Protein AF-A0A973JYG8-F1 (afdb_monomer)

pLDDT: mean 83.5, std 12.5, range [44.31, 97.19]

Solvent-accessible surface area (backbone atoms only — not comparable to full-atom values): 4822 Å² total; per-residue (Å²): 110,70,66,61,56,51,56,54,47,63,72,48,49,83,82,47,94,73,59,58,60,72,92,76,58,74,98,68,59,68,70,51,46,44,46,42,45,47,92,47,38,70,58,51,14,46,53,29,32,75,76,37,62,84,49,80,87,48,97,59,87,54,76,65,44,42,84,74,81,78,77,75,80,76,130

Foldseek 3Di:
DVVVVVVVCVVCVVVDPQADDQVPDDPPDLVRLCSNCDPCLVVVLQVCCVVPVVPPVAPGSDRHHDDDPDPPPDD

Sequence (75 aa):
IKRWTVDYFDALHPYSAGGAYVNMMMDEGQERVRASYRGNYDRLARIKADRDPDNVFRLNQNIQPAARPTHESRP

Structure (mmCI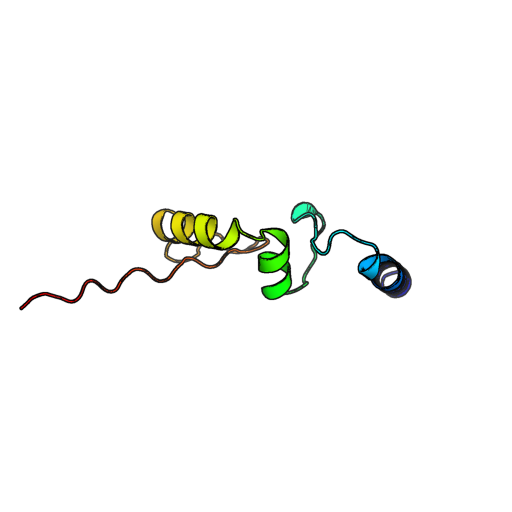F, N/CA/C/O backbone):
data_AF-A0A973JYG8-F1
#
_entry.id   AF-A0A973JYG8-F1
#
loop_
_atom_site.group_PDB
_atom_site.id
_atom_site.type_symbol
_atom_site.label_atom_id
_atom_site.label_alt_id
_atom_site.label_comp_id
_atom_site.label_asym_id
_atom_site.label_entity_id
_atom_site.label_seq_id
_atom_site.pdbx_PDB_ins_code
_atom_site.Cartn_x
_atom_site.Cartn_y
_atom_site.Cartn_z
_atom_site.occupancy
_atom_site.B_iso_or_equiv
_atom_site.auth_seq_id
_atom_site.auth_comp_id
_atom_site.auth_asym_id
_atom_site.auth_atom_id
_atom_site.pdbx_PDB_model_num
ATOM 1 N N . ILE A 1 1 ? 6.968 10.094 -23.571 1.00 73.75 1 ILE A N 1
ATOM 2 C CA . ILE A 1 1 ? 7.595 9.950 -22.233 1.00 73.75 1 ILE A CA 1
ATOM 3 C C . ILE A 1 1 ? 7.042 8.726 -21.499 1.00 73.75 1 ILE A C 1
ATOM 5 O O . ILE A 1 1 ? 7.815 7.805 -21.303 1.00 73.75 1 ILE A O 1
ATOM 9 N N . LYS A 1 2 ? 5.725 8.627 -21.227 1.00 83.50 2 LYS A N 1
ATOM 10 C CA . LYS A 1 2 ? 5.108 7.476 -20.523 1.00 83.50 2 LYS A CA 1
ATOM 11 C C . LYS A 1 2 ? 5.537 6.088 -21.037 1.00 83.50 2 LYS A C 1
ATOM 13 O O . LYS A 1 2 ? 5.949 5.266 -20.236 1.00 83.50 2 LYS A O 1
ATOM 18 N N . ARG A 1 3 ? 5.479 5.852 -22.357 1.00 88.94 3 ARG A N 1
ATOM 19 C CA . ARG A 1 3 ? 5.865 4.565 -22.972 1.00 88.94 3 ARG A CA 1
ATOM 20 C C . ARG A 1 3 ? 7.295 4.148 -22.613 1.00 88.94 3 ARG A C 1
ATOM 22 O O . ARG A 1 3 ? 7.489 3.078 -22.074 1.00 88.94 3 ARG A O 1
ATOM 29 N N . TRP A 1 4 ? 8.265 5.043 -22.807 1.00 91.12 4 TRP A N 1
ATOM 30 C CA . TRP A 1 4 ? 9.669 4.775 -22.480 1.00 91.12 4 TRP A CA 1
ATOM 31 C C . TRP A 1 4 ? 9.876 4.405 -21.003 1.00 91.12 4 TRP A C 1
ATOM 33 O O . TRP A 1 4 ? 10.622 3.481 -20.704 1.00 91.12 4 TRP A O 1
ATOM 43 N N . THR A 1 5 ? 9.196 5.094 -20.081 1.00 87.00 5 THR A N 1
ATOM 44 C CA . THR A 1 5 ? 9.309 4.820 -18.641 1.00 87.00 5 THR A CA 1
ATOM 45 C C . THR A 1 5 ? 8.750 3.448 -18.268 1.00 87.00 5 THR A C 1
ATOM 47 O O . THR A 1 5 ? 9.361 2.754 -17.462 1.00 87.00 5 THR A O 1
ATOM 50 N N . VAL A 1 6 ? 7.612 3.061 -18.856 1.00 84.94 6 VAL A N 1
ATOM 51 C CA . VAL A 1 6 ? 6.992 1.746 -18.631 1.00 84.94 6 VAL A CA 1
ATOM 52 C C . VAL A 1 6 ? 7.870 0.638 -19.212 1.00 84.94 6 VAL A C 1
ATOM 54 O O . VAL A 1 6 ? 8.231 -0.280 -18.487 1.00 84.94 6 VAL A O 1
ATOM 57 N N . ASP A 1 7 ? 8.315 0.777 -20.463 1.00 90.31 7 ASP A N 1
ATOM 58 C CA . ASP A 1 7 ? 9.138 -0.239 -21.131 1.00 90.31 7 ASP A CA 1
ATOM 59 C C . ASP A 1 7 ? 10.475 -0.470 -20.394 1.00 90.31 7 ASP A C 1
ATOM 61 O O . ASP A 1 7 ? 10.921 -1.604 -20.222 1.00 90.31 7 ASP A O 1
ATOM 65 N N . TYR A 1 8 ? 11.113 0.606 -19.916 1.00 88.25 8 TYR A N 1
ATOM 66 C CA . TYR A 1 8 ? 12.342 0.526 -19.118 1.00 88.25 8 TYR A CA 1
ATOM 67 C C . TYR A 1 8 ? 12.117 -0.174 -17.773 1.00 88.25 8 TYR A C 1
ATOM 69 O O . TYR A 1 8 ? 12.930 -0.998 -17.348 1.00 88.25 8 TYR A O 1
ATOM 77 N N . PHE A 1 9 ? 11.014 0.155 -17.099 1.00 84.38 9 PHE A N 1
ATOM 78 C CA . PHE A 1 9 ? 10.641 -0.462 -15.835 1.00 84.38 9 PHE A CA 1
ATOM 79 C C . PHE A 1 9 ? 10.390 -1.961 -15.992 1.00 84.38 9 PHE A C 1
ATOM 81 O O . PHE A 1 9 ? 10.975 -2.747 -15.247 1.00 84.38 9 PHE A O 1
ATOM 88 N N . ASP A 1 10 ? 9.602 -2.359 -16.991 1.00 85.12 10 ASP A N 1
ATOM 89 C CA . ASP A 1 10 ? 9.273 -3.761 -17.257 1.00 85.12 10 ASP A CA 1
ATOM 90 C C . ASP A 1 10 ? 10.522 -4.584 -17.601 1.00 85.12 10 ASP A C 1
ATOM 92 O O . ASP A 1 10 ? 10.669 -5.711 -17.128 1.00 85.12 10 ASP A O 1
ATOM 96 N N . ALA A 1 11 ? 11.470 -4.010 -18.351 1.00 90.31 11 ALA A N 1
ATOM 97 C CA . ALA A 1 11 ? 12.725 -4.678 -18.696 1.00 90.31 11 ALA A CA 1
ATOM 98 C C . ALA A 1 11 ? 13.627 -4.958 -17.477 1.00 90.31 11 ALA A C 1
ATOM 100 O O . ALA A 1 11 ? 14.347 -5.959 -17.455 1.00 90.31 11 ALA A O 1
ATOM 101 N N . LEU A 1 12 ? 13.604 -4.088 -16.460 1.00 87.19 12 LEU A N 1
ATOM 102 C CA . LEU A 1 12 ? 14.441 -4.218 -15.260 1.00 87.19 12 LEU A CA 1
ATOM 103 C C . LEU A 1 12 ? 13.745 -4.916 -14.090 1.00 87.19 12 LEU A C 1
ATOM 105 O O . LEU A 1 12 ? 14.418 -5.427 -13.188 1.00 87.19 12 LEU A O 1
ATOM 109 N N . HIS A 1 13 ? 12.413 -4.949 -14.080 1.00 80.25 13 HIS A N 1
ATOM 110 C CA . HIS A 1 13 ? 11.634 -5.487 -12.970 1.00 80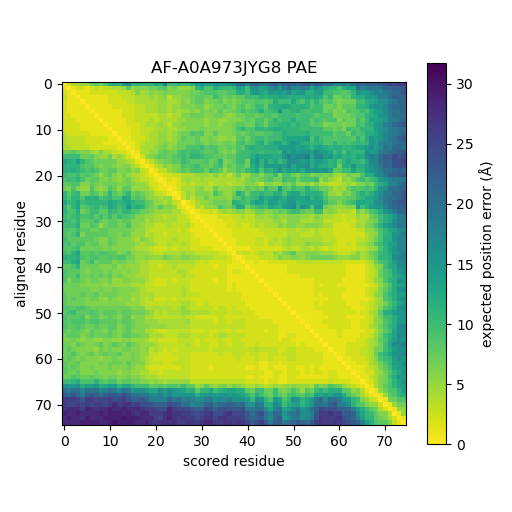.25 13 HIS A CA 1
ATOM 111 C C . HIS A 1 13 ? 11.997 -6.939 -12.587 1.00 80.25 13 HIS A C 1
ATOM 113 O O . HIS A 1 13 ? 12.115 -7.196 -11.385 1.00 80.25 13 HIS A O 1
ATOM 119 N N . PRO A 1 14 ? 12.279 -7.868 -13.530 1.00 85.44 14 PRO A N 1
ATOM 120 C CA . PRO A 1 14 ? 12.682 -9.241 -13.202 1.00 85.44 14 PRO A CA 1
ATOM 121 C C . PRO A 1 14 ? 13.983 -9.358 -12.392 1.00 85.44 14 PRO A C 1
ATOM 123 O O . PRO A 1 14 ? 14.179 -10.350 -11.696 1.00 85.44 14 PRO A O 1
ATOM 126 N N . TYR A 1 15 ? 14.861 -8.353 -12.455 1.00 85.00 15 TYR A N 1
ATOM 127 C CA . TYR A 1 15 ? 16.131 -8.314 -11.715 1.00 85.00 15 TYR A CA 1
ATOM 128 C C . TYR A 1 15 ? 16.016 -7.591 -10.364 1.00 85.00 15 TYR A C 1
ATOM 130 O O . TYR A 1 15 ? 17.005 -7.422 -9.651 1.00 85.00 15 TYR A O 1
ATOM 138 N N . SER A 1 16 ? 14.817 -7.122 -10.015 1.00 77.69 16 SER A N 1
ATOM 139 C CA . SER A 1 16 ? 14.549 -6.383 -8.783 1.00 77.69 16 SER A CA 1
ATOM 140 C C . SER A 1 16 ? 14.118 -7.317 -7.649 1.00 77.69 16 SER A C 1
ATOM 142 O O . SER A 1 16 ? 13.721 -8.457 -7.863 1.00 77.69 16 SER A O 1
ATOM 144 N N . ALA A 1 17 ? 14.100 -6.814 -6.413 1.00 74.81 17 ALA A N 1
ATOM 145 C CA . ALA A 1 17 ? 13.721 -7.598 -5.233 1.00 74.81 17 ALA A CA 1
ATOM 146 C C . ALA A 1 17 ? 12.225 -8.006 -5.163 1.00 74.81 17 ALA A C 1
ATOM 148 O O . ALA A 1 17 ? 11.791 -8.516 -4.130 1.00 74.81 17 ALA A O 1
ATOM 149 N N . GLY A 1 18 ? 11.415 -7.773 -6.203 1.00 68.06 18 GLY A N 1
ATOM 150 C CA . GLY A 1 18 ? 9.998 -8.171 -6.250 1.00 68.06 1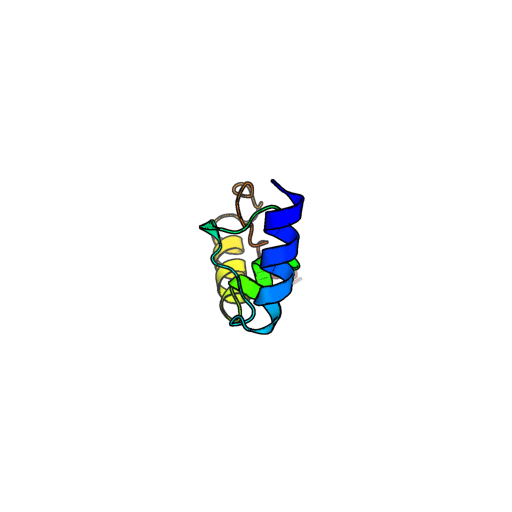8 GLY A CA 1
ATOM 151 C C . GLY A 1 18 ? 9.049 -7.329 -5.386 1.00 68.06 18 GLY A C 1
ATOM 152 O O . GLY A 1 18 ? 7.997 -7.810 -4.981 1.00 68.06 18 GLY A O 1
ATOM 153 N N . GLY A 1 19 ? 9.419 -6.088 -5.061 1.00 66.31 19 GLY A N 1
ATOM 154 C CA . GLY A 1 19 ? 8.558 -5.133 -4.356 1.00 66.31 19 GLY A CA 1
ATOM 155 C C . GLY A 1 19 ? 8.840 -3.701 -4.802 1.00 66.31 19 GLY A C 1
ATOM 156 O O . GLY A 1 19 ? 9.869 -3.446 -5.427 1.00 66.31 19 GLY A O 1
ATOM 157 N N . ALA A 1 20 ? 7.937 -2.776 -4.482 1.00 72.94 20 ALA A N 1
ATOM 158 C CA . ALA A 1 20 ? 8.090 -1.361 -4.798 1.00 72.94 20 ALA A CA 1
ATOM 159 C C . ALA A 1 20 ? 8.210 -0.526 -3.519 1.00 72.94 20 ALA A C 1
ATOM 161 O O . ALA A 1 20 ? 7.667 -0.863 -2.465 1.00 72.94 20 ALA A O 1
ATOM 162 N N . TYR A 1 21 ? 8.923 0.594 -3.610 1.00 76.50 21 TYR A N 1
ATOM 163 C CA . TYR A 1 21 ? 8.864 1.604 -2.564 1.00 76.50 21 TYR A CA 1
ATOM 164 C C . TYR A 1 21 ? 7.526 2.335 -2.681 1.00 76.50 21 TYR A C 1
ATOM 166 O O . TYR A 1 21 ? 7.239 2.926 -3.717 1.00 76.50 21 TYR A O 1
ATOM 174 N N . VAL A 1 22 ? 6.705 2.297 -1.631 1.00 77.38 22 VAL A N 1
ATOM 175 C CA . VAL A 1 22 ? 5.310 2.782 -1.672 1.00 77.38 22 VAL A CA 1
ATOM 176 C C . VAL A 1 22 ? 5.174 4.250 -2.090 1.00 77.38 22 VAL A C 1
ATOM 178 O O . VAL A 1 22 ? 4.196 4.609 -2.733 1.00 77.38 22 VAL A O 1
ATOM 181 N N . ASN A 1 23 ? 6.177 5.090 -1.815 1.00 83.38 23 ASN A N 1
ATOM 182 C CA . ASN A 1 23 ? 6.175 6.501 -2.229 1.00 83.38 23 ASN A CA 1
ATOM 183 C C . ASN A 1 23 ? 6.565 6.712 -3.703 1.00 83.38 23 ASN A C 1
ATOM 185 O O . ASN A 1 23 ? 6.496 7.831 -4.199 1.00 83.38 23 ASN A O 1
ATOM 189 N N . MET A 1 24 ? 7.002 5.657 -4.390 1.00 80.06 24 MET A N 1
ATOM 190 C CA . MET A 1 24 ? 7.271 5.634 -5.832 1.00 80.06 24 MET A CA 1
ATOM 191 C C . MET A 1 24 ? 6.237 4.790 -6.591 1.00 80.06 24 MET A C 1
ATOM 193 O O . MET A 1 24 ? 6.365 4.614 -7.800 1.00 80.06 24 MET A O 1
ATOM 197 N N . MET A 1 25 ? 5.223 4.262 -5.897 1.00 76.00 25 MET A N 1
ATOM 198 C CA . MET A 1 25 ? 4.125 3.538 -6.527 1.00 76.00 25 MET A CA 1
ATOM 199 C C . MET A 1 25 ? 3.122 4.511 -7.141 1.00 76.00 25 MET A C 1
ATOM 201 O O . MET A 1 25 ? 2.711 5.489 -6.513 1.00 76.00 25 MET A O 1
ATOM 205 N N . MET A 1 26 ? 2.693 4.187 -8.356 1.00 74.06 26 MET A N 1
ATOM 206 C CA . MET A 1 26 ? 1.588 4.851 -9.043 1.00 74.06 26 MET A CA 1
ATOM 207 C C . MET A 1 26 ? 0.303 4.023 -8.850 1.00 74.06 26 MET A C 1
ATOM 209 O O . MET A 1 26 ? 0.153 3.330 -7.842 1.00 74.06 26 MET A O 1
ATOM 213 N N . ASP A 1 27 ? -0.635 4.087 -9.796 1.00 69.88 27 ASP A N 1
ATOM 214 C CA . ASP A 1 27 ? -1.853 3.273 -9.779 1.00 69.88 27 ASP A CA 1
ATOM 215 C C . ASP A 1 27 ? -1.573 1.853 -10.302 1.00 69.88 27 ASP A C 1
ATOM 217 O O . ASP A 1 27 ? -1.796 1.535 -11.468 1.00 69.88 27 ASP A O 1
ATOM 221 N N . GLU A 1 28 ? -0.979 1.024 -9.442 1.00 72.81 28 GLU A N 1
ATOM 222 C CA . GLU A 1 28 ? -0.557 -0.347 -9.770 1.00 72.81 28 GLU A CA 1
ATOM 223 C C . GLU A 1 28 ? -1.471 -1.427 -9.151 1.00 72.81 28 GLU A C 1
ATOM 225 O O . GLU A 1 28 ? -1.190 -2.623 -9.244 1.00 72.81 28 GLU A O 1
ATOM 230 N N . GLY A 1 29 ? -2.571 -1.020 -8.510 1.00 82.31 29 GLY A N 1
ATOM 231 C CA . GLY A 1 29 ? -3.559 -1.924 -7.920 1.00 82.31 29 GLY A CA 1
ATOM 232 C C . GLY A 1 29 ? -3.188 -2.525 -6.553 1.00 82.31 29 GLY A C 1
ATOM 233 O O . GLY A 1 29 ? -2.088 -2.377 -6.019 1.00 82.31 29 GLY A O 1
ATOM 234 N N . GLN A 1 30 ? -4.156 -3.220 -5.949 1.00 84.38 30 GLN A N 1
ATOM 235 C CA . GLN A 1 30 ? -4.077 -3.709 -4.562 1.00 84.38 30 GLN A CA 1
ATOM 236 C C . GLN A 1 30 ? -3.094 -4.868 -4.352 1.00 84.38 30 GLN A C 1
ATOM 238 O O . GLN A 1 30 ? -2.491 -4.973 -3.282 1.00 84.38 30 GLN A O 1
ATOM 243 N N . GLU A 1 31 ? -2.902 -5.727 -5.353 1.00 83.25 31 GLU A N 1
ATOM 244 C CA . GLU A 1 31 ? -1.930 -6.827 -5.277 1.00 83.25 31 GLU A CA 1
ATOM 245 C C . GLU A 1 31 ? -0.506 -6.299 -5.117 1.00 83.25 31 GLU A C 1
ATOM 247 O O . GLU A 1 31 ? 0.276 -6.814 -4.316 1.00 83.25 31 GLU A O 1
ATOM 252 N N . ARG A 1 32 ? -0.196 -5.200 -5.806 1.00 81.00 32 ARG A N 1
ATOM 253 C CA . ARG A 1 32 ? 1.109 -4.556 -5.743 1.00 81.00 32 ARG A CA 1
ATOM 254 C C . ARG A 1 32 ? 1.354 -3.883 -4.399 1.00 81.00 32 ARG A C 1
ATOM 256 O O . ARG A 1 32 ? 2.437 -4.018 -3.834 1.00 81.00 32 ARG A O 1
ATOM 263 N N . VAL A 1 33 ? 0.328 -3.240 -3.835 1.00 84.31 33 VAL A N 1
A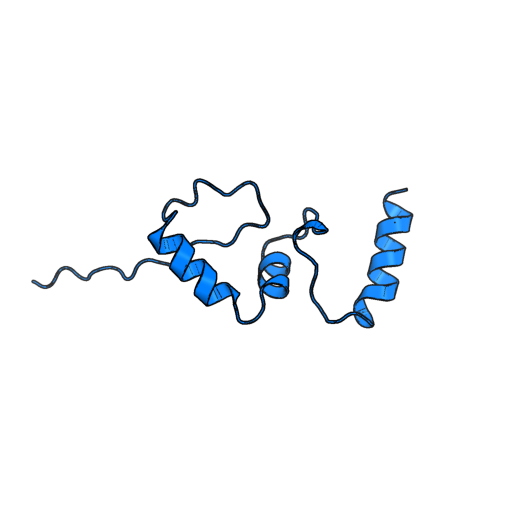TOM 264 C CA . VAL A 1 33 ? 0.383 -2.689 -2.471 1.00 84.31 33 VAL A CA 1
ATOM 265 C C . VAL A 1 33 ? 0.676 -3.802 -1.462 1.00 84.31 33 VAL A C 1
ATOM 267 O O . VAL A 1 33 ? 1.576 -3.662 -0.633 1.00 84.31 33 VAL A O 1
ATOM 270 N N . ARG A 1 34 ? -0.018 -4.945 -1.560 1.00 86.19 34 ARG A N 1
ATOM 271 C CA . ARG A 1 34 ? 0.234 -6.122 -0.708 1.00 86.19 34 ARG A CA 1
ATOM 272 C C . ARG A 1 34 ? 1.664 -6.641 -0.846 1.00 86.19 34 ARG A C 1
ATOM 274 O O . ARG A 1 34 ? 2.338 -6.832 0.167 1.00 86.19 34 ARG A O 1
ATOM 281 N N . ALA A 1 35 ? 2.144 -6.812 -2.077 1.00 84.19 35 ALA A N 1
ATOM 282 C CA . ALA A 1 35 ? 3.500 -7.282 -2.355 1.00 84.19 35 ALA A CA 1
ATOM 283 C C . ALA A 1 35 ? 4.576 -6.353 -1.763 1.00 84.19 35 ALA A C 1
ATOM 285 O O . ALA A 1 35 ? 5.566 -6.833 -1.209 1.00 84.19 35 ALA A O 1
ATOM 286 N N . SER A 1 36 ? 4.359 -5.035 -1.796 1.00 84.62 36 SER A N 1
ATOM 287 C CA . SER A 1 36 ? 5.283 -4.043 -1.228 1.00 84.62 36 SER A CA 1
ATOM 288 C C . SER A 1 36 ? 5.404 -4.129 0.298 1.00 84.62 36 SER A C 1
ATOM 290 O O . SER A 1 36 ? 6.496 -3.940 0.835 1.00 84.62 36 SER A O 1
ATOM 292 N N . TYR A 1 37 ? 4.324 -4.474 1.010 1.00 86.56 37 TYR A N 1
ATOM 293 C CA . TYR A 1 37 ? 4.352 -4.653 2.470 1.00 86.56 37 TYR A CA 1
ATOM 294 C C . TYR A 1 37 ? 4.779 -6.061 2.922 1.00 86.56 37 TYR A C 1
ATOM 296 O O . TYR A 1 37 ? 5.146 -6.234 4.090 1.00 86.56 37 TYR A O 1
ATOM 304 N N . ARG A 1 38 ? 4.786 -7.056 2.022 1.00 84.56 38 ARG A N 1
ATOM 305 C CA 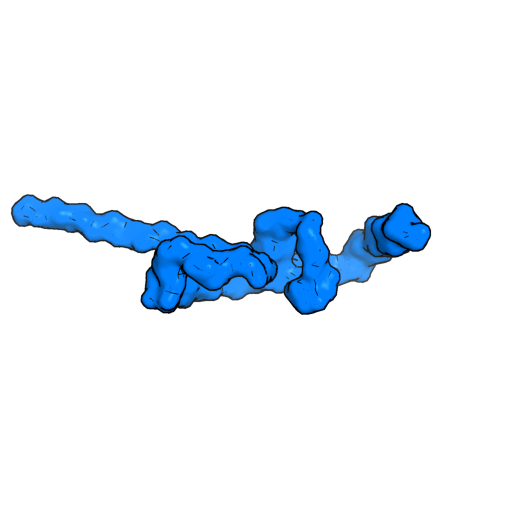. ARG A 1 38 ? 5.197 -8.449 2.297 1.00 84.56 38 ARG A CA 1
ATOM 306 C C . ARG A 1 38 ? 4.518 -8.994 3.566 1.00 84.56 38 ARG A C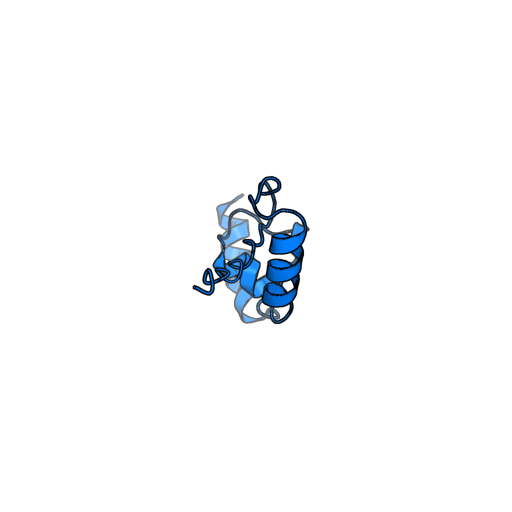 1
ATOM 308 O O . ARG A 1 38 ? 3.338 -8.749 3.796 1.00 84.56 38 ARG A O 1
ATOM 315 N N . GLY A 1 39 ? 5.270 -9.679 4.432 1.00 86.88 39 GLY A N 1
ATOM 316 C CA . GLY A 1 39 ? 4.771 -10.246 5.690 1.00 86.88 39 GLY A CA 1
ATOM 317 C C . GLY A 1 39 ? 4.238 -9.227 6.708 1.00 86.88 39 GLY A C 1
ATOM 318 O O . GLY A 1 39 ? 3.663 -9.631 7.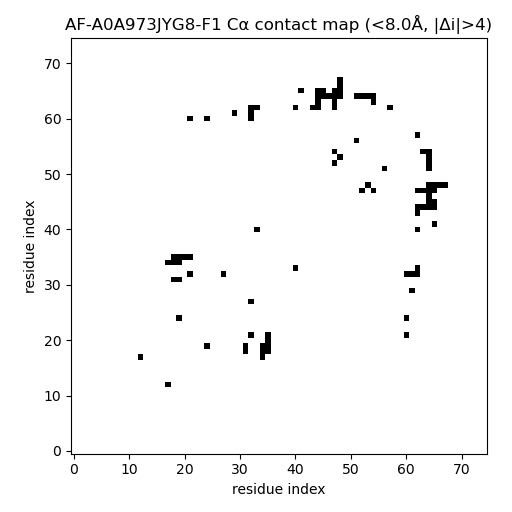714 1.00 86.88 39 GLY A O 1
ATOM 319 N N . ASN A 1 40 ? 4.389 -7.916 6.477 1.00 90.62 40 ASN A N 1
ATOM 320 C CA . ASN A 1 40 ? 3.830 -6.896 7.368 1.00 90.62 40 ASN A CA 1
ATOM 321 C C . ASN A 1 40 ? 2.374 -6.538 7.048 1.00 90.62 40 ASN A C 1
ATOM 323 O O . ASN A 1 40 ? 1.725 -5.917 7.895 1.00 90.62 40 ASN A O 1
ATOM 327 N N . TYR A 1 41 ? 1.853 -6.908 5.871 1.00 92.31 41 TYR A N 1
ATOM 328 C CA . TYR A 1 41 ? 0.519 -6.481 5.438 1.00 92.31 41 TYR A CA 1
ATOM 329 C C . TYR A 1 41 ? -0.564 -6.867 6.455 1.00 92.31 41 TYR A C 1
ATOM 331 O O . TYR A 1 41 ? -1.315 -6.006 6.905 1.00 92.31 41 TYR A O 1
ATOM 339 N N . ASP A 1 42 ? -0.574 -8.117 6.922 1.00 93.06 42 ASP A N 1
ATOM 340 C CA . ASP A 1 42 ? -1.595 -8.613 7.857 1.00 93.06 42 ASP A CA 1
ATOM 341 C C . ASP A 1 42 ? -1.522 -7.950 9.238 1.00 93.06 42 ASP A C 1
ATOM 343 O O . ASP A 1 42 ? -2.527 -7.784 9.935 1.00 93.06 42 ASP A O 1
ATOM 347 N N . ARG A 1 43 ? -0.324 -7.545 9.671 1.00 95.06 43 ARG A N 1
ATOM 348 C CA . ARG A 1 43 ? -0.161 -6.778 10.912 1.00 95.06 43 ARG A CA 1
ATOM 349 C C . ARG A 1 43 ? -0.733 -5.371 10.753 1.00 95.06 43 ARG A C 1
ATOM 351 O O . ARG A 1 43 ? -1.446 -4.909 11.639 1.00 95.06 43 ARG A O 1
ATOM 358 N N . LEU A 1 44 ? -0.441 -4.709 9.637 1.00 95.50 44 LEU A N 1
ATOM 359 C CA . LEU A 1 44 ? -0.938 -3.363 9.355 1.00 95.50 44 LEU A CA 1
ATOM 360 C C . LEU A 1 44 ? -2.453 -3.349 9.120 1.00 95.50 44 LEU A C 1
ATOM 362 O O . LEU A 1 44 ? -3.120 -2.442 9.606 1.00 95.50 44 LEU A O 1
ATOM 366 N N . ALA A 1 45 ? -3.008 -4.369 8.464 1.00 95.44 45 ALA A N 1
ATOM 367 C CA . ALA A 1 45 ? -4.449 -4.523 8.269 1.00 95.44 45 ALA A CA 1
ATOM 368 C C . ALA A 1 45 ? -5.200 -4.659 9.604 1.00 95.44 45 ALA A C 1
ATOM 370 O O . ALA A 1 45 ? -6.253 -4.045 9.780 1.00 95.44 45 ALA A O 1
ATOM 371 N N . ARG A 1 46 ? -4.637 -5.398 10.574 1.00 95.25 46 ARG A N 1
ATOM 372 C CA . ARG A 1 46 ? -5.176 -5.479 11.945 1.00 95.25 46 ARG A CA 1
ATOM 373 C C . ARG A 1 46 ? -5.116 -4.138 12.669 1.00 95.25 46 ARG A C 1
ATOM 375 O O . ARG A 1 46 ? -6.121 -3.693 13.202 1.00 95.25 46 ARG A O 1
ATOM 382 N N . ILE A 1 47 ? -3.973 -3.452 12.617 1.00 96.00 47 ILE A N 1
ATOM 383 C CA . ILE A 1 47 ? -3.840 -2.107 13.203 1.00 96.00 47 ILE A CA 1
ATOM 384 C C . ILE A 1 47 ? -4.849 -1.141 12.571 1.00 96.00 47 ILE A C 1
ATOM 386 O O . ILE A 1 47 ? -5.444 -0.323 13.268 1.00 96.00 47 ILE A O 1
ATOM 390 N N . LYS A 1 48 ? -5.064 -1.234 11.256 1.00 95.88 48 LYS A N 1
ATOM 391 C CA . LYS A 1 48 ? -6.030 -0.389 10.561 1.00 95.88 48 LYS A CA 1
ATOM 392 C C . LYS A 1 48 ? -7.470 -0.715 10.954 1.00 95.88 48 LYS A C 1
ATOM 394 O O . LYS A 1 48 ? -8.242 0.213 11.124 1.00 95.88 48 LYS A O 1
ATOM 399 N N . ALA A 1 49 ? -7.812 -1.981 11.189 1.00 95.75 49 ALA A N 1
ATOM 400 C CA . ALA A 1 49 ? -9.121 -2.348 11.734 1.00 95.75 49 ALA A CA 1
ATOM 401 C C . ALA A 1 49 ? -9.396 -1.709 13.107 1.00 95.75 49 ALA A C 1
ATOM 403 O O . ALA A 1 49 ? -10.533 -1.336 13.381 1.00 95.75 49 ALA A O 1
ATOM 404 N N . ASP A 1 50 ? -8.365 -1.518 13.934 1.00 95.12 50 ASP A N 1
ATOM 405 C CA . ASP A 1 50 ? -8.507 -0.867 15.242 1.00 95.12 50 ASP A CA 1
ATOM 406 C C . ASP A 1 50 ? -8.570 0.669 15.151 1.00 95.12 50 ASP A C 1
ATOM 408 O O . ASP A 1 50 ? -9.207 1.317 15.980 1.00 95.12 50 ASP A O 1
ATOM 412 N N . ARG A 1 51 ? -7.860 1.272 14.187 1.00 95.31 51 ARG A N 1
ATOM 413 C CA . ARG A 1 51 ? -7.644 2.734 14.114 1.00 95.31 51 ARG A CA 1
ATOM 414 C C . ARG A 1 51 ? -8.486 3.453 13.062 1.00 95.31 51 ARG A C 1
ATOM 416 O O . ARG A 1 51 ? -8.778 4.629 13.239 1.00 95.31 51 ARG A O 1
ATOM 423 N N . ASP A 1 52 ? -8.834 2.770 11.981 1.00 95.88 52 ASP A N 1
ATOM 424 C CA . ASP A 1 52 ? -9.614 3.270 10.845 1.00 95.88 52 ASP A CA 1
ATOM 425 C C . ASP A 1 52 ? -10.497 2.134 10.271 1.00 95.88 52 ASP A C 1
ATOM 427 O O . ASP A 1 52 ? -10.284 1.688 9.137 1.00 95.88 52 ASP A O 1
ATOM 431 N N . PRO A 1 53 ? -11.454 1.604 11.065 1.00 95.25 53 PRO A N 1
ATOM 432 C CA . PRO A 1 53 ? -12.276 0.451 10.680 1.00 95.25 53 PRO A CA 1
ATOM 433 C C . PRO A 1 53 ? -13.110 0.694 9.419 1.00 95.25 53 PRO A C 1
ATOM 435 O O . PRO A 1 53 ? -13.326 -0.236 8.644 1.00 95.25 53 PRO A O 1
ATOM 438 N N . ASP A 1 54 ? -13.542 1.936 9.197 1.00 95.62 54 ASP A N 1
ATOM 439 C CA . ASP A 1 54 ? -14.362 2.329 8.046 1.00 95.62 54 ASP A CA 1
ATOM 440 C C . ASP A 1 54 ? -13.514 2.731 6.825 1.00 95.62 54 ASP A C 1
ATOM 442 O O . ASP A 1 54 ? -14.051 3.120 5.785 1.00 95.62 54 ASP A O 1
ATOM 446 N N . ASN A 1 55 ? -12.184 2.612 6.930 1.00 96.12 55 ASN A N 1
ATOM 447 C CA . ASN A 1 55 ? -11.226 2.932 5.875 1.00 96.12 55 ASN A CA 1
ATOM 448 C C . ASN A 1 55 ? -11.400 4.362 5.318 1.00 96.12 55 ASN A C 1
ATOM 450 O O . ASN A 1 55 ? -11.381 4.584 4.100 1.00 96.12 55 ASN A O 1
ATOM 454 N N . VAL A 1 56 ? -11.592 5.340 6.206 1.00 97.19 56 VAL A N 1
ATOM 455 C CA . VAL A 1 56 ? -11.755 6.760 5.866 1.00 97.19 56 VAL A CA 1
ATOM 456 C C . VAL A 1 56 ? -10.494 7.279 5.174 1.00 97.19 56 VAL A C 1
ATOM 458 O O . VAL A 1 56 ? -10.573 7.975 4.154 1.00 97.19 56 VAL A O 1
ATOM 461 N N . PHE A 1 57 ? -9.314 6.883 5.660 1.00 94.75 57 PHE A N 1
ATOM 462 C CA . PHE A 1 57 ? -8.029 7.279 5.088 1.00 94.75 57 PHE A CA 1
ATOM 463 C C . PHE A 1 57 ? -7.580 6.292 4.005 1.00 94.75 57 PHE A C 1
ATOM 465 O O . PHE A 1 57 ? -6.694 5.454 4.211 1.00 94.75 57 PHE A O 1
ATOM 472 N N . ARG 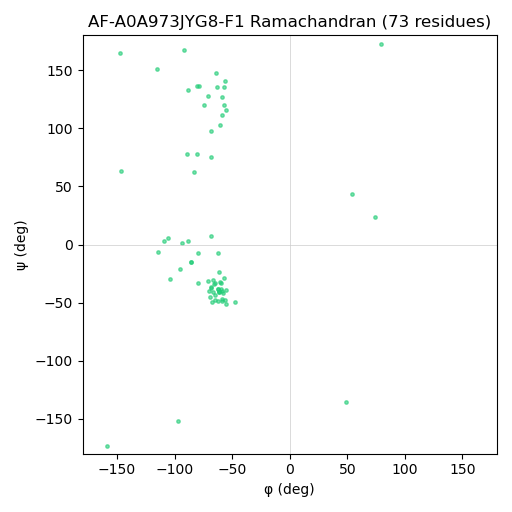A 1 58 ? -8.186 6.426 2.820 1.00 93.50 58 ARG A N 1
ATOM 473 C CA . ARG A 1 58 ? -7.983 5.520 1.671 1.00 93.50 58 ARG A CA 1
ATOM 474 C C . ARG A 1 58 ? -7.324 6.131 0.433 1.00 93.50 58 ARG A C 1
ATOM 476 O O . ARG A 1 58 ? -7.019 5.399 -0.502 1.00 93.50 58 ARG A O 1
ATOM 483 N N . LEU A 1 59 ? -7.087 7.445 0.407 1.00 91.38 59 LEU A N 1
ATOM 484 C CA . LEU A 1 59 ? -6.369 8.119 -0.687 1.00 91.38 59 LEU A CA 1
ATOM 485 C C . LEU A 1 59 ? -4.847 8.017 -0.484 1.00 91.38 59 LEU A C 1
ATOM 487 O O . LEU A 1 59 ? -4.163 9.009 -0.245 1.00 91.38 59 LEU A O 1
ATOM 491 N N . ASN A 1 60 ? -4.336 6.788 -0.495 1.00 89.56 60 ASN A N 1
ATOM 492 C CA . ASN A 1 60 ? -2.921 6.433 -0.351 1.00 89.56 60 ASN A CA 1
ATOM 493 C C . ASN A 1 60 ? -2.686 5.028 -0.947 1.00 89.56 60 ASN A C 1
ATOM 495 O O . ASN A 1 60 ? -3.604 4.449 -1.530 1.00 89.56 60 ASN A O 1
ATOM 499 N N . GLN A 1 61 ? -1.478 4.466 -0.798 1.00 90.31 61 GLN A N 1
ATOM 500 C CA . GLN A 1 61 ? -1.203 3.053 -1.104 1.00 90.31 61 GLN A CA 1
ATOM 501 C C . GLN A 1 61 ? -1.915 2.150 -0.088 1.00 90.31 61 GLN A C 1
ATOM 503 O O . GLN A 1 61 ? -1.335 1.644 0.874 1.00 90.31 61 GLN A O 1
ATOM 508 N N . ASN A 1 62 ? -3.228 2.045 -0.279 1.00 93.25 62 ASN A N 1
ATOM 509 C CA . ASN A 1 62 ? -4.165 1.709 0.771 1.00 93.25 62 ASN A CA 1
ATOM 510 C C . ASN A 1 62 ? -4.061 0.256 1.216 1.00 93.25 62 ASN A C 1
ATOM 512 O O . ASN A 1 62 ? -4.215 -0.665 0.415 1.00 93.25 62 ASN A O 1
ATOM 516 N N . ILE A 1 63 ? -3.924 0.0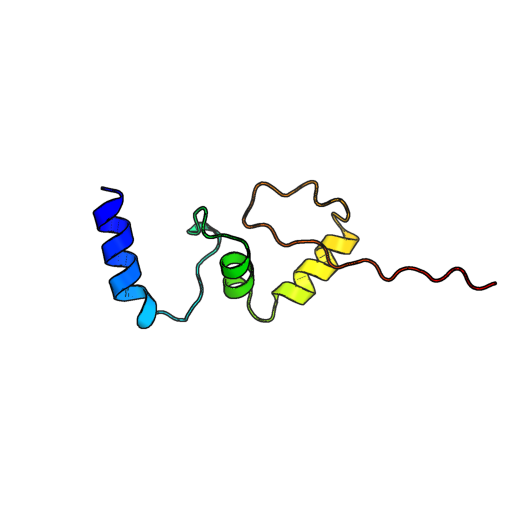71 2.526 1.00 94.19 63 ILE A N 1
ATOM 517 C CA . ILE A 1 63 ? -4.135 -1.207 3.201 1.00 94.19 63 ILE A CA 1
ATOM 518 C C . ILE A 1 63 ? -5.615 -1.293 3.568 1.00 94.19 63 ILE A C 1
ATOM 520 O O . ILE A 1 63 ? -6.177 -0.331 4.092 1.00 94.19 63 ILE A O 1
ATOM 524 N N . GLN A 1 64 ? -6.255 -2.423 3.276 1.00 94.56 64 GLN A N 1
ATOM 525 C CA . GLN A 1 64 ? -7.640 -2.661 3.679 1.00 94.56 64 GLN A CA 1
ATOM 526 C C . GLN A 1 64 ? -7.677 -3.095 5.152 1.00 94.56 64 GLN A C 1
ATOM 528 O O . GLN A 1 64 ? -6.841 -3.916 5.544 1.00 94.56 64 GLN A O 1
ATOM 533 N N . PRO A 1 65 ? -8.607 -2.574 5.974 1.00 95.56 65 PRO A N 1
ATOM 534 C CA . PRO A 1 65 ? -8.798 -3.068 7.332 1.00 95.56 65 PRO A CA 1
ATOM 535 C C . PRO A 1 65 ? -9.083 -4.573 7.336 1.00 95.56 65 PRO A C 1
ATOM 537 O O . PRO A 1 65 ? -9.804 -5.083 6.475 1.00 95.56 65 PRO A O 1
ATOM 540 N N . ALA A 1 66 ? -8.522 -5.295 8.305 1.00 94.19 66 ALA A N 1
ATOM 541 C CA . ALA A 1 66 ? -8.889 -6.688 8.529 1.00 94.19 66 ALA A CA 1
ATOM 542 C C . ALA A 1 66 ? -10.369 -6.792 8.944 1.00 94.19 66 ALA A C 1
ATOM 544 O O . ALA A 1 66 ? -10.893 -5.907 9.624 1.00 94.19 66 ALA A O 1
ATOM 545 N N . ALA A 1 67 ? -11.037 -7.885 8.565 1.00 86.44 67 ALA A N 1
ATOM 546 C CA . ALA A 1 67 ? -12.396 -8.149 9.024 1.00 86.44 67 ALA A CA 1
ATOM 547 C C . ALA A 1 67 ? -12.411 -8.208 10.558 1.00 86.44 67 ALA A C 1
ATOM 549 O O . ALA A 1 67 ? -11.631 -8.953 11.160 1.00 86.44 67 ALA A O 1
ATOM 550 N N . ARG A 1 68 ? -13.287 -7.422 11.199 1.00 73.44 68 ARG A N 1
ATOM 551 C CA . ARG A 1 68 ? -13.506 -7.574 12.638 1.00 73.44 68 ARG A CA 1
ATOM 552 C C . ARG A 1 68 ? -14.088 -8.965 12.883 1.00 73.44 68 ARG A C 1
ATOM 554 O O . ARG A 1 68 ? -14.998 -9.354 12.148 1.00 73.44 68 ARG A O 1
ATOM 561 N N . PRO A 1 69 ? -13.601 -9.709 13.889 1.00 60.91 69 PRO A N 1
ATOM 562 C CA . PRO A 1 69 ? -14.262 -10.938 14.281 1.00 60.91 69 PRO A CA 1
ATOM 563 C C . PRO A 1 69 ? -15.707 -10.594 14.644 1.00 60.91 69 PRO A C 1
ATOM 565 O O . PRO A 1 69 ? -15.954 -9.746 15.505 1.00 60.91 69 PRO A O 1
ATOM 568 N N . THR A 1 70 ? -16.656 -11.201 13.935 1.00 56.34 70 THR A N 1
ATOM 569 C CA . THR A 1 70 ? -18.075 -11.109 14.259 1.00 56.34 70 THR A CA 1
ATOM 570 C C . THR A 1 70 ? -18.219 -11.647 15.673 1.00 56.34 70 THR A C 1
ATOM 572 O O . THR A 1 70 ? -17.964 -12.825 15.914 1.00 56.34 70 THR A O 1
ATOM 575 N N . HIS A 1 71 ? -18.540 -10.781 16.632 1.00 52.50 71 HIS A N 1
ATOM 576 C CA . HIS A 1 71 ? -18.852 -11.241 17.973 1.00 52.50 71 HIS A CA 1
ATOM 577 C C . HIS A 1 71 ? -20.181 -11.983 17.857 1.00 52.50 71 HIS A C 1
ATOM 579 O O . HIS A 1 71 ? -21.236 -11.356 17.775 1.00 52.50 71 HIS A O 1
ATOM 585 N N . GLU A 1 72 ? -20.123 -13.310 17.759 1.00 52.88 72 GLU A N 1
ATOM 586 C CA . GLU A 1 72 ? -21.305 -14.154 17.836 1.00 52.88 72 GLU A CA 1
ATOM 587 C C . GLU A 1 72 ? -21.983 -13.799 19.162 1.00 52.88 72 GLU A C 1
ATOM 589 O O . GLU A 1 72 ? -21.379 -13.866 20.240 1.00 52.88 72 GLU A O 1
ATOM 594 N N . SER A 1 73 ? -23.192 -13.252 19.071 1.00 47.19 73 SER A N 1
ATOM 595 C CA . SER A 1 73 ? -24.014 -12.961 20.233 1.00 47.19 73 SER A CA 1
ATOM 596 C C . SER A 1 73 ? -24.261 -14.299 20.918 1.00 47.19 73 SER A C 1
ATOM 598 O O . SER A 1 73 ? -25.023 -15.119 20.412 1.00 47.19 73 SER A O 1
ATOM 600 N N . ARG A 1 74 ? -23.544 -14.565 22.018 1.00 44.31 74 ARG A N 1
ATOM 601 C CA . ARG A 1 74 ? -23.848 -15.719 22.867 1.00 44.31 74 ARG A CA 1
ATOM 602 C C . ARG A 1 74 ? -25.312 -15.595 23.312 1.00 44.31 74 ARG A C 1
ATOM 604 O O . ARG A 1 74 ? -25.709 -14.475 23.644 1.00 44.31 74 ARG A O 1
ATOM 611 N N . PRO A 1 75 ? -26.081 -16.697 23.271 1.00 57.91 75 PRO A N 1
ATOM 612 C CA . PRO A 1 75 ? -27.473 -16.706 23.706 1.00 57.91 75 PRO A CA 1
ATOM 613 C C . PRO A 1 75 ? -27.611 -16.313 25.179 1.00 57.91 75 PRO A C 1
ATOM 615 O O . PRO A 1 75 ? -26.654 -16.565 25.954 1.00 57.91 75 PRO A O 1
#

Radius of gyration: 16.73 Å; Cα contacts (8 Å, |Δi|>4): 49; chains: 1; bounding box: 44×27×47 Å

Nearest PDB structures (foldseek):
  6yjo-assembly1_A  TM=7.667E-01  e=1.019E-01  Fusarium graminearum PH-1

Mean predicted aligned error: 7.63 Å

Secondary structure (DSSP, 8-state):
-HHHHHHHHHHHGGGS-S---GGG--S--HHHHHHHHGGGHHHHHHHHHHH-TT----SSSPPPPPPPP------